Protein AF-A0A2M7AJY1-F1 (afdb_monomer)

Secondary structure (DSSP, 8-state):
-HHHHHHHHHHHHHHTTS--HHHHHHTTSHHHHHHHHHTHHHHHHHHTGGGHHHHHHHHHHHHHHHHHHHHHHHHH-SS--HHHHHHHHHHHHHHHHHHHHHHHTT----PPP----TT---HHHHHHHHHHHHH-HHHHHHHHHHHIIIIIHHHHHHHHHHHH-TTGGGG--

Radius of gyration: 18.96 Å; Cα contacts (8 Å, |Δi|>4): 128; chains: 1; bounding box: 56×27×56 Å

Foldseek 3Di:
DQLLLQLLLLVLCLVWVVCDPVLVVQLLDLVSLLVSLVSSLVSSCVLCVVCCVVCNVVSVVLSVVLSVLSVVCSVPDPDDAPVNVVVSVVSSSVSSVVSSVVRVVPDDDDQDDDDDDDDDPDPVVVVSVVSNLSSDPVNSVVSSVVSCVPTVVVVNVVNCCVVPPVPVVVVVD

Mean predicted aligned error: 6.79 Å

Sequence (173 aa):
MFFLYRLILAHLLTDFPFQTSYIFKLRKNWWGNLIHASIFIPTGAILVLPFLGKAWLCVVFIGITHFIIDQWKVIKTKDGNIWLFLVDQIIHFSFIIIVATFLETEIVMVVPTLSLPPFAFSLSYLKGLIVYAYFQDKFILYLIGYLVSTFTGAVLIYEIERVFFPKIRKETV

Solvent-accessible surface area (backbone atoms only — not comparable to full-atom values): 9886 Å² total; per-residue (Å²): 109,68,65,42,55,32,48,52,43,19,49,51,43,31,72,43,78,64,41,36,78,65,51,59,62,40,40,78,41,73,67,30,32,48,55,53,30,54,49,27,36,63,44,24,44,62,60,40,49,98,43,31,94,80,40,46,66,56,39,49,51,50,26,52,51,49,32,51,54,53,51,50,46,63,76,73,50,93,70,92,47,65,66,60,53,51,53,52,53,50,52,55,50,50,55,49,49,56,56,28,61,69,54,57,80,76,65,87,83,86,77,82,81,85,86,76,76,96,77,65,94,42,76,68,47,54,50,51,52,52,53,48,48,71,73,33,62,68,54,53,52,50,52,44,52,49,49,43,59,63,49,53,40,50,54,51,51,54,43,48,42,58,74,78,43,60,72,68,58,71,80,76,112

pLDDT: mean 86.09, std 12.2, range [47.22, 97.88]

Structure (mmCIF, N/CA/C/O backbone):
data_AF-A0A2M7AJY1-F1
#
_entry.id   AF-A0A2M7AJY1-F1
#
loop_
_atom_site.group_PDB
_atom_site.id
_atom_site.type_symbol
_atom_site.label_atom_id
_atom_site.label_alt_id
_atom_site.label_comp_id
_atom_site.label_asym_id
_atom_site.label_entity_id
_atom_site.label_seq_id
_atom_site.pdbx_PDB_ins_code
_atom_site.Cartn_x
_atom_site.Cartn_y
_atom_site.Cartn_z
_atom_site.occupancy
_atom_site.B_iso_or_equiv
_atom_site.auth_seq_id
_atom_site.auth_comp_id
_atom_site.auth_asym_id
_atom_site.auth_atom_id
_atom_site.pdbx_PDB_model_num
ATOM 1 N N . MET A 1 1 ? 4.934 -11.995 -10.620 1.00 78.00 1 MET A N 1
ATOM 2 C CA . MET A 1 1 ? 4.646 -11.450 -9.282 1.00 78.00 1 MET A CA 1
ATOM 3 C C . MET A 1 1 ? 5.068 -9.995 -9.113 1.00 78.00 1 MET A C 1
ATOM 5 O O . MET A 1 1 ? 4.768 -9.422 -8.066 1.00 78.00 1 MET A O 1
ATOM 9 N N . PHE A 1 2 ? 5.722 -9.363 -10.109 1.00 86.62 2 PHE A N 1
ATOM 10 C CA . PHE A 1 2 ? 6.122 -7.963 -9.984 1.00 86.62 2 PHE A CA 1
ATOM 11 C C . PHE A 1 2 ? 4.927 -7.092 -9.611 1.00 86.62 2 PHE A C 1
ATOM 13 O O . PHE A 1 2 ? 4.959 -6.386 -8.609 1.00 86.62 2 PHE A O 1
ATOM 20 N N . PHE A 1 3 ? 3.858 -7.199 -10.394 1.00 89.75 3 PHE A N 1
ATOM 21 C CA . PHE A 1 3 ? 2.698 -6.336 -10.289 1.00 89.75 3 PHE A CA 1
ATOM 22 C C . PHE A 1 3 ? 1.942 -6.560 -8.976 1.00 89.75 3 PHE A C 1
ATOM 24 O O . PHE A 1 3 ? 1.654 -5.597 -8.264 1.00 89.75 3 PHE A O 1
ATOM 31 N N . LEU A 1 4 ? 1.736 -7.826 -8.595 1.00 93.50 4 LEU A N 1
ATOM 32 C CA . LEU A 1 4 ? 1.079 -8.197 -7.341 1.00 93.50 4 LEU A CA 1
ATOM 33 C C . LEU A 1 4 ? 1.752 -7.559 -6.118 1.00 93.50 4 LEU A C 1
ATOM 35 O O . LEU A 1 4 ? 1.092 -6.895 -5.319 1.00 93.50 4 LEU A O 1
ATOM 39 N N . TYR A 1 5 ? 3.071 -7.718 -5.978 1.00 95.00 5 TYR A N 1
ATOM 40 C CA . TYR A 1 5 ? 3.779 -7.226 -4.794 1.00 95.00 5 TYR A CA 1
ATOM 41 C C . TYR A 1 5 ? 3.758 -5.700 -4.693 1.00 95.00 5 TYR A C 1
ATOM 43 O O . TYR A 1 5 ? 3.652 -5.161 -3.595 1.00 95.00 5 TYR A O 1
ATOM 51 N N . ARG A 1 6 ? 3.811 -4.980 -5.819 1.00 95.44 6 ARG A N 1
ATOM 52 C CA . ARG A 1 6 ? 3.760 -3.511 -5.796 1.00 95.44 6 ARG A CA 1
ATOM 53 C C . ARG A 1 6 ? 2.376 -2.980 -5.458 1.00 95.44 6 ARG A C 1
ATOM 55 O O . ARG A 1 6 ? 2.291 -1.995 -4.733 1.00 95.44 6 ARG A O 1
ATOM 62 N N . LEU A 1 7 ? 1.310 -3.637 -5.908 1.00 95.94 7 LEU A N 1
ATOM 63 C CA . LEU A 1 7 ? -0.051 -3.265 -5.518 1.00 95.94 7 LEU A CA 1
ATOM 64 C C . LEU A 1 7 ? -0.334 -3.571 -4.041 1.00 95.94 7 LEU A C 1
ATOM 66 O O . LEU A 1 7 ? -0.932 -2.744 -3.358 1.00 95.94 7 LEU A O 1
ATOM 70 N N . ILE A 1 8 ? 0.162 -4.702 -3.524 1.00 97.31 8 ILE A N 1
ATOM 71 C CA . ILE A 1 8 ? 0.127 -5.007 -2.083 1.00 97.31 8 ILE A CA 1
ATOM 72 C C . ILE A 1 8 ? 0.880 -3.933 -1.294 1.00 97.31 8 ILE A C 1
ATOM 74 O O . ILE A 1 8 ? 0.361 -3.412 -0.310 1.00 97.31 8 ILE A O 1
ATOM 78 N N . LEU A 1 9 ? 2.087 -3.564 -1.734 1.00 97.62 9 LEU A N 1
ATOM 79 C CA . LEU A 1 9 ? 2.859 -2.506 -1.087 1.00 97.62 9 LEU A CA 1
ATOM 80 C C . LEU A 1 9 ? 2.124 -1.156 -1.141 1.00 97.62 9 LEU A C 1
ATOM 82 O O . LEU A 1 9 ? 2.098 -0.453 -0.135 1.00 97.62 9 LEU A O 1
ATOM 86 N N . ALA A 1 10 ? 1.497 -0.805 -2.269 1.00 97.75 10 ALA A N 1
ATOM 87 C CA . ALA A 1 10 ? 0.720 0.428 -2.409 1.00 97.75 10 ALA A CA 1
ATOM 88 C C . ALA A 1 10 ? -0.451 0.493 -1.419 1.00 97.75 10 ALA A C 1
ATOM 90 O O . ALA A 1 10 ? -0.672 1.531 -0.792 1.00 97.75 10 ALA A O 1
ATOM 91 N N . HIS A 1 11 ? -1.161 -0.625 -1.249 1.00 97.50 11 HIS A N 1
ATOM 92 C CA . HIS A 1 11 ? -2.237 -0.770 -0.268 1.00 97.50 11 HIS A CA 1
ATOM 93 C C . HIS A 1 11 ? -1.721 -0.566 1.156 1.00 97.50 11 HIS A C 1
ATOM 95 O O . HIS A 1 11 ? -2.211 0.302 1.873 1.00 97.50 11 HIS A O 1
ATOM 101 N N . LEU A 1 12 ? -0.661 -1.288 1.535 1.00 96.88 12 LEU A N 1
ATOM 102 C CA . LEU A 1 12 ? -0.077 -1.181 2.873 1.00 96.88 12 LEU A CA 1
ATOM 103 C C . LEU A 1 12 ? 0.431 0.232 3.177 1.00 96.88 12 LEU A C 1
ATOM 105 O O . LEU A 1 12 ? 0.203 0.740 4.270 1.00 96.88 12 LEU A O 1
ATOM 109 N N . LEU A 1 13 ? 1.104 0.880 2.224 1.00 97.38 13 LEU A N 1
ATOM 110 C CA . LEU A 1 13 ? 1.556 2.263 2.381 1.00 97.38 13 LEU A CA 1
ATOM 111 C C . LEU A 1 13 ? 0.379 3.216 2.617 1.00 97.38 13 LEU A C 1
ATOM 113 O O . LEU A 1 13 ? 0.470 4.081 3.487 1.00 97.38 13 LEU A O 1
ATOM 117 N N . THR A 1 14 ? -0.715 3.029 1.875 1.00 96.25 14 THR A N 1
ATOM 118 C CA . THR A 1 14 ? -1.924 3.854 1.972 1.00 96.25 14 THR A CA 1
ATOM 119 C C . THR A 1 14 ? -2.603 3.692 3.331 1.00 96.25 14 THR A C 1
ATOM 121 O O . THR A 1 14 ? -2.803 4.683 4.029 1.00 96.25 14 THR A O 1
ATOM 124 N N . ASP A 1 15 ? -2.885 2.456 3.748 1.00 93.62 15 ASP A N 1
ATOM 125 C CA . ASP A 1 15 ? -3.648 2.158 4.968 1.00 93.62 15 ASP A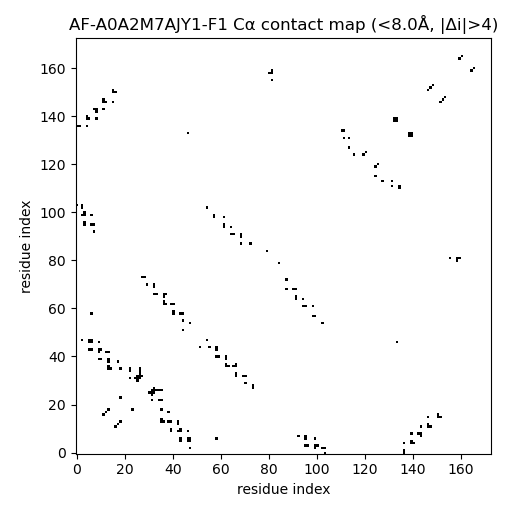 CA 1
ATOM 126 C C . ASP A 1 15 ? -2.878 2.392 6.272 1.00 93.62 15 ASP A C 1
ATOM 128 O O . ASP A 1 15 ? -3.496 2.617 7.318 1.00 93.62 15 ASP A O 1
ATOM 132 N N . PHE A 1 16 ? -1.543 2.344 6.229 1.00 93.06 16 PHE A N 1
ATOM 133 C CA . PHE A 1 16 ? -0.707 2.382 7.427 1.00 93.06 16 PHE A CA 1
ATOM 134 C C . PHE A 1 16 ? 0.198 3.632 7.484 1.00 93.06 16 PHE A C 1
ATOM 136 O O . PHE A 1 16 ? -0.223 4.599 8.122 1.00 93.06 16 PHE A O 1
ATOM 143 N N . PRO A 1 17 ? 1.394 3.702 6.851 1.00 94.06 17 PRO A N 1
ATOM 144 C CA . PRO A 1 17 ? 2.245 4.896 6.896 1.00 94.06 17 PRO A CA 1
ATOM 145 C C . PRO A 1 17 ? 1.562 6.206 6.506 1.00 94.06 17 PRO A C 1
ATOM 147 O O . PRO A 1 17 ? 1.776 7.226 7.160 1.00 94.06 17 PRO A O 1
ATOM 150 N N . PHE A 1 18 ? 0.766 6.202 5.435 1.00 95.38 18 PHE A N 1
ATOM 151 C CA . PHE A 1 18 ? 0.140 7.421 4.925 1.00 95.38 18 PHE A CA 1
ATOM 152 C C . PHE A 1 18 ? -1.162 7.764 5.644 1.00 95.38 18 PHE A C 1
ATOM 154 O O . PHE A 1 18 ? -1.589 8.919 5.615 1.00 95.38 18 PHE A O 1
ATOM 161 N N . GLN A 1 19 ? -1.733 6.825 6.395 1.00 91.38 19 GLN A N 1
ATOM 162 C CA . GLN A 1 19 ? -2.874 7.076 7.260 1.00 91.38 19 GLN A CA 1
ATOM 163 C C . GLN A 1 19 ? -2.447 7.723 8.586 1.00 91.38 19 GLN A C 1
ATOM 165 O O . GLN A 1 19 ? -2.546 7.149 9.671 1.00 91.38 19 GLN A O 1
ATOM 170 N N . THR A 1 20 ? -1.988 8.968 8.505 1.00 92.19 20 THR A N 1
ATOM 171 C CA . THR A 1 20 ? -1.629 9.761 9.688 1.00 92.19 20 THR A CA 1
ATOM 172 C C . THR A 1 20 ? -2.820 9.948 10.637 1.00 92.19 20 THR A C 1
ATOM 174 O O . THR A 1 20 ? -3.984 9.871 10.234 1.00 92.19 20 THR A O 1
ATOM 177 N N . SER A 1 21 ? -2.558 10.303 11.900 1.00 89.12 21 SER A N 1
ATOM 178 C CA . SER A 1 21 ? -3.604 10.589 12.899 1.00 89.12 21 SER A CA 1
ATOM 179 C C . SER A 1 21 ? -4.622 11.642 12.443 1.00 89.12 21 SER A C 1
ATOM 181 O O . SER A 1 21 ? -5.766 11.636 12.899 1.00 89.12 21 SER A O 1
ATOM 183 N N . TYR A 1 22 ? -4.219 12.557 11.557 1.00 90.44 22 TYR A N 1
ATOM 184 C CA . TYR A 1 22 ? -5.111 13.544 10.955 1.00 90.44 22 TYR A CA 1
ATOM 185 C C . TYR A 1 22 ? -6.054 12.899 9.930 1.00 90.44 22 TYR A C 1
ATOM 187 O O . TYR A 1 22 ? -7.273 13.021 10.060 1.00 90.44 22 TYR A O 1
ATOM 195 N N . ILE A 1 23 ? -5.509 12.139 8.976 1.00 89.75 23 ILE A N 1
ATOM 196 C CA . ILE A 1 23 ? -6.290 11.426 7.952 1.00 89.75 23 ILE A CA 1
ATOM 197 C C . ILE A 1 23 ? -7.237 10.413 8.606 1.00 89.75 23 ILE A C 1
ATOM 199 O O . ILE A 1 23 ? -8.414 10.349 8.253 1.00 89.75 23 ILE A O 1
ATOM 203 N N . PHE A 1 24 ? -6.781 9.711 9.647 1.00 88.06 24 PHE A N 1
ATOM 204 C CA . PHE A 1 24 ? -7.613 8.790 10.422 1.00 88.06 24 PHE A CA 1
ATOM 205 C C . PHE A 1 24 ? -8.841 9.470 11.058 1.00 88.06 24 PHE A C 1
ATOM 207 O O . PHE A 1 24 ? -9.925 8.889 11.128 1.00 88.06 24 PHE A O 1
ATOM 214 N N . LYS A 1 25 ? -8.709 10.719 11.517 1.00 89.00 25 LYS A N 1
ATOM 215 C CA . LYS A 1 25 ? -9.848 11.483 12.051 1.00 89.00 25 LYS A CA 1
ATOM 216 C C . LYS A 1 25 ? -10.791 11.940 10.940 1.00 89.00 25 LYS A C 1
ATOM 218 O O . LYS A 1 25 ? -12.004 11.916 11.142 1.00 89.00 25 LYS A O 1
ATOM 223 N N . LEU A 1 26 ? -10.245 12.328 9.787 1.00 89.25 26 LEU A N 1
ATOM 224 C CA . LEU A 1 26 ? -11.025 12.772 8.632 1.00 89.25 26 LEU A CA 1
ATOM 225 C C . LEU A 1 26 ? -11.857 11.642 8.016 1.00 89.25 26 LEU A C 1
ATOM 227 O O . LEU A 1 26 ? -13.019 11.872 7.684 1.00 89.25 26 LEU A O 1
ATOM 231 N N . ARG A 1 27 ? -11.321 10.417 7.917 1.00 87.06 27 ARG A N 1
ATOM 232 C CA . ARG A 1 27 ? -11.999 9.266 7.279 1.00 87.06 27 ARG A CA 1
ATOM 233 C C . ARG A 1 27 ? -13.293 8.795 7.949 1.00 87.06 27 ARG A C 1
ATOM 235 O O . ARG A 1 27 ? -13.900 7.832 7.503 1.00 87.06 27 ARG A O 1
ATOM 242 N N . LYS A 1 28 ? -13.740 9.461 9.017 1.00 85.62 28 LYS A N 1
ATOM 243 C CA . LYS A 1 28 ? -15.046 9.214 9.647 1.00 85.62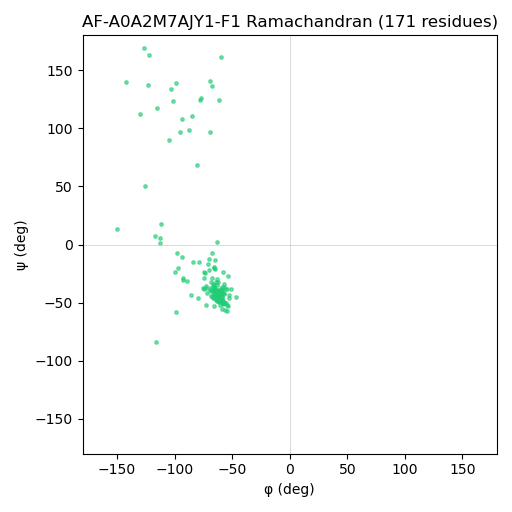 28 LYS A CA 1
ATOM 244 C C . LYS A 1 28 ? -16.230 9.677 8.794 1.00 85.62 28 LYS A C 1
ATOM 246 O O . LYS A 1 28 ? -17.366 9.354 9.123 1.00 85.62 28 LYS A O 1
ATOM 251 N N . ASN A 1 29 ? -15.987 10.450 7.738 1.00 87.56 29 ASN A N 1
ATOM 252 C CA . ASN A 1 29 ? -17.003 10.857 6.777 1.00 87.56 29 ASN A CA 1
ATOM 253 C C . ASN A 1 29 ? -16.579 10.513 5.343 1.00 87.56 29 ASN A C 1
ATOM 255 O O . ASN A 1 29 ? -15.421 10.185 5.072 1.00 87.56 29 ASN A O 1
ATOM 259 N N . TRP A 1 30 ? -17.536 10.632 4.422 1.00 92.00 30 TRP A N 1
ATOM 260 C CA . TRP A 1 30 ? -17.348 10.288 3.016 1.00 92.00 30 TRP A CA 1
ATOM 261 C C . TRP A 1 30 ? -16.126 10.975 2.385 1.00 92.00 30 TRP A C 1
ATOM 263 O O . TRP A 1 30 ? -15.314 10.315 1.740 1.00 92.00 30 TRP A O 1
ATOM 273 N N . TRP A 1 31 ? -15.965 12.282 2.618 1.00 92.56 31 TRP A N 1
ATOM 274 C CA . TRP A 1 31 ? -14.898 13.100 2.034 1.00 92.56 31 TRP A CA 1
ATOM 275 C C . TRP A 1 31 ? -13.512 12.747 2.557 1.00 92.56 31 TRP A C 1
ATOM 277 O O . TRP A 1 31 ? -12.572 12.629 1.778 1.00 92.56 31 TRP A O 1
ATOM 287 N N . GLY A 1 32 ? -13.372 12.550 3.865 1.00 92.81 32 GLY A N 1
ATOM 288 C CA . GLY A 1 32 ? -12.090 12.166 4.437 1.00 92.81 32 GLY A CA 1
ATOM 289 C C . GLY A 1 32 ? -11.658 10.776 3.990 1.00 92.81 32 GLY A C 1
ATOM 290 O O . GLY A 1 32 ? -10.474 10.555 3.755 1.00 92.81 32 GLY A O 1
ATOM 291 N N . ASN A 1 33 ? -12.609 9.860 3.803 1.00 92.94 33 ASN A N 1
ATOM 292 C CA . ASN A 1 33 ? -12.290 8.544 3.271 1.00 92.94 33 ASN A CA 1
ATOM 293 C C . ASN A 1 33 ? -11.986 8.582 1.762 1.00 92.94 33 ASN A C 1
ATOM 295 O O . ASN A 1 33 ? -11.153 7.818 1.290 1.00 92.94 33 ASN A O 1
ATOM 299 N N . LEU A 1 34 ? -12.568 9.526 1.010 1.00 95.62 34 LEU A N 1
ATOM 300 C CA . LEU A 1 34 ? -12.170 9.772 -0.382 1.00 95.62 34 LEU A CA 1
ATOM 301 C C . LEU A 1 34 ? -10.723 10.256 -0.466 1.00 95.62 34 LEU A C 1
ATOM 303 O O . LEU A 1 34 ? -9.969 9.770 -1.301 1.00 95.62 34 LEU A O 1
ATOM 307 N N . ILE A 1 35 ? -10.323 11.174 0.419 1.00 95.12 35 ILE A N 1
ATOM 308 C CA . ILE A 1 35 ? -8.935 11.643 0.504 1.00 95.12 35 ILE A CA 1
ATOM 309 C C . ILE A 1 35 ? -8.002 10.474 0.830 1.00 95.12 35 ILE A C 1
ATOM 311 O O . ILE A 1 35 ? -7.011 10.294 0.130 1.00 95.12 35 ILE A O 1
ATOM 315 N N . HIS A 1 36 ? -8.339 9.658 1.834 1.00 95.00 36 HIS A N 1
ATOM 316 C CA . HIS A 1 36 ? -7.569 8.462 2.198 1.00 95.00 36 HIS A CA 1
ATOM 317 C C . HIS A 1 36 ? -7.377 7.521 1.003 1.00 95.00 36 HIS A C 1
ATOM 319 O O . HIS A 1 36 ? -6.250 7.284 0.577 1.00 95.00 36 HIS A O 1
ATOM 325 N N . ALA A 1 37 ? -8.472 7.074 0.389 1.00 95.06 37 ALA A N 1
ATOM 326 C CA . ALA A 1 37 ? -8.415 6.165 -0.750 1.00 95.06 37 ALA A CA 1
ATOM 327 C C . ALA A 1 37 ? -7.715 6.785 -1.973 1.00 95.06 37 ALA A C 1
ATOM 329 O O . ALA A 1 37 ? -7.055 6.086 -2.741 1.00 95.06 37 ALA A O 1
ATOM 330 N N . SER A 1 38 ? -7.788 8.111 -2.148 1.00 96.06 38 SER A N 1
ATOM 331 C CA . SER A 1 38 ? -7.108 8.795 -3.254 1.00 96.06 38 SER A CA 1
ATOM 332 C C . SER A 1 38 ? -5.585 8.701 -3.180 1.00 96.06 38 SER A C 1
ATOM 334 O O . SER A 1 38 ? -4.943 8.829 -4.217 1.00 96.06 38 SER A O 1
ATOM 336 N N . ILE A 1 39 ? -5.004 8.426 -2.004 1.00 97.50 39 ILE A N 1
ATOM 337 C CA . ILE A 1 39 ? -3.559 8.214 -1.827 1.00 97.50 39 ILE A CA 1
ATOM 338 C C . ILE A 1 39 ? -3.103 6.920 -2.517 1.00 97.50 39 ILE A C 1
ATOM 340 O O . ILE A 1 39 ? -1.968 6.848 -3.002 1.00 97.50 39 ILE A O 1
ATOM 344 N N . PHE A 1 40 ? -3.987 5.924 -2.638 1.00 97.88 40 PHE A N 1
ATOM 345 C CA . PHE A 1 40 ? -3.668 4.660 -3.294 1.00 97.88 40 PHE A CA 1
ATOM 346 C C . PHE A 1 40 ? -3.278 4.860 -4.760 1.00 97.88 40 PHE A C 1
ATOM 348 O O . PHE A 1 40 ? -2.277 4.308 -5.207 1.00 97.88 40 PHE A O 1
ATOM 355 N N . ILE A 1 41 ? -4.029 5.668 -5.513 1.00 97.38 41 ILE A N 1
ATOM 356 C CA . ILE A 1 41 ? -3.837 5.839 -6.962 1.00 97.38 41 ILE A CA 1
ATOM 357 C C . ILE A 1 41 ? -2.424 6.342 -7.324 1.00 97.38 41 ILE A C 1
ATOM 359 O O . ILE A 1 41 ? -1.752 5.661 -8.101 1.00 97.38 41 ILE A O 1
ATOM 363 N N . PRO A 1 42 ? -1.918 7.474 -6.790 1.00 97.69 42 PRO A N 1
ATOM 364 C CA . PRO A 1 42 ? -0.564 7.929 -7.088 1.00 97.69 42 PRO A CA 1
ATOM 365 C C . PRO A 1 42 ? 0.496 6.963 -6.546 1.00 97.69 42 PRO A C 1
ATOM 367 O O . PRO A 1 42 ? 1.487 6.712 -7.229 1.00 97.69 42 PRO A O 1
ATOM 370 N N . THR A 1 43 ? 0.278 6.362 -5.371 1.00 97.62 43 THR A N 1
ATOM 371 C CA . THR A 1 43 ? 1.212 5.382 -4.789 1.00 97.62 43 THR A CA 1
ATOM 372 C C . THR A 1 43 ? 1.344 4.143 -5.678 1.00 97.62 43 THR A C 1
ATOM 374 O O . THR A 1 43 ? 2.452 3.735 -6.028 1.00 97.62 43 THR A O 1
ATOM 377 N N . GLY A 1 44 ? 0.217 3.577 -6.109 1.00 96.75 44 GLY A N 1
ATOM 378 C CA . GLY A 1 44 ? 0.154 2.450 -7.031 1.00 96.75 44 GLY A CA 1
ATOM 379 C C . GLY A 1 44 ? 0.759 2.797 -8.387 1.00 96.75 44 GLY A C 1
ATOM 380 O O . GLY A 1 44 ? 1.593 2.046 -8.883 1.00 96.75 44 GLY A O 1
ATOM 381 N N . ALA A 1 45 ? 0.421 3.961 -8.950 1.00 96.44 45 ALA A N 1
ATOM 382 C CA . ALA A 1 45 ? 0.951 4.411 -10.234 1.00 96.44 45 ALA A CA 1
ATOM 383 C C . ALA A 1 45 ? 2.484 4.535 -10.233 1.00 96.44 45 ALA A C 1
ATOM 385 O O . ALA A 1 45 ? 3.129 4.109 -11.189 1.00 96.44 45 ALA A O 1
ATOM 386 N N . ILE A 1 46 ? 3.074 5.057 -9.151 1.00 95.81 46 ILE A N 1
ATOM 387 C CA . ILE A 1 46 ? 4.533 5.127 -8.983 1.00 95.81 46 ILE A CA 1
ATOM 388 C C . ILE A 1 46 ? 5.132 3.722 -8.870 1.00 95.81 46 ILE A C 1
ATOM 390 O O . 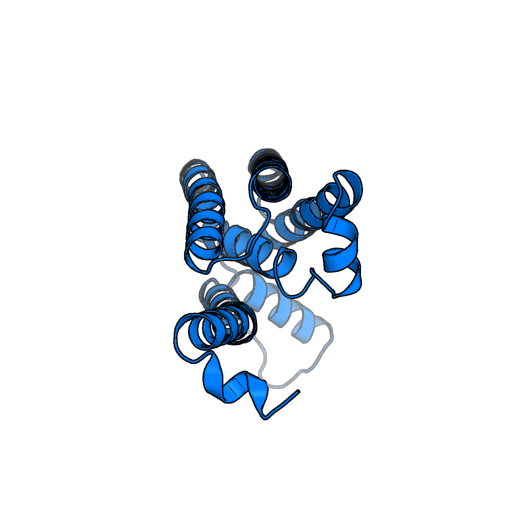ILE A 1 46 ? 6.134 3.413 -9.519 1.00 95.81 46 ILE A O 1
ATOM 394 N N . LEU A 1 47 ? 4.531 2.844 -8.067 1.00 95.25 47 LEU A N 1
ATOM 395 C CA . LEU A 1 47 ? 5.066 1.501 -7.844 1.00 95.25 47 LEU A CA 1
ATOM 396 C C . LEU A 1 47 ? 4.933 0.588 -9.071 1.00 95.25 47 LEU A C 1
ATOM 398 O O . LEU A 1 47 ? 5.715 -0.344 -9.217 1.00 95.25 47 LEU A O 1
ATOM 402 N N . VAL A 1 48 ? 4.018 0.875 -9.996 1.00 93.12 48 VAL A N 1
ATOM 403 C CA . VAL A 1 48 ? 3.849 0.103 -11.241 1.00 93.12 48 VAL A CA 1
ATOM 404 C C . VAL A 1 48 ? 4.250 0.883 -12.495 1.00 93.12 48 VAL A C 1
ATOM 406 O O . VAL A 1 48 ? 3.880 0.498 -13.601 1.00 93.12 48 VAL A O 1
ATOM 409 N N . LEU A 1 49 ? 5.021 1.963 -12.337 1.00 92.06 49 LEU A N 1
ATOM 410 C CA . LEU A 1 49 ? 5.352 2.936 -13.380 1.00 92.06 49 LEU A CA 1
ATOM 411 C C . LEU A 1 49 ? 5.804 2.324 -14.726 1.00 92.06 49 LEU A C 1
ATOM 413 O O . LEU A 1 49 ? 5.263 2.750 -15.747 1.00 92.06 49 LEU A O 1
ATOM 417 N N . PRO A 1 50 ? 6.693 1.304 -14.788 1.00 87.56 50 PRO A N 1
ATOM 418 C CA . PRO A 1 50 ? 7.079 0.668 -16.053 1.00 87.56 50 PRO A CA 1
ATOM 419 C C . PRO A 1 50 ? 5.910 0.064 -16.840 1.00 87.56 50 PRO A C 1
ATOM 421 O O . PRO A 1 50 ? 6.005 -0.101 -18.053 1.00 87.56 50 PRO A O 1
ATOM 424 N N . PHE A 1 51 ? 4.812 -0.263 -16.159 1.00 85.44 51 PHE A N 1
ATOM 425 C CA . PHE A 1 51 ? 3.621 -0.886 -16.731 1.00 85.44 51 PHE A CA 1
ATOM 426 C C . PHE A 1 51 ? 2.409 0.031 -16.708 1.00 85.44 51 PHE A C 1
ATOM 428 O O . PHE A 1 51 ? 1.328 -0.413 -17.087 1.00 85.44 51 PHE A O 1
ATOM 435 N N . LEU A 1 52 ? 2.560 1.298 -16.307 1.00 88.44 52 LEU A N 1
ATOM 436 C CA . LEU A 1 52 ? 1.429 2.189 -16.062 1.00 88.44 52 LEU A CA 1
ATOM 437 C C . LEU A 1 52 ? 0.495 2.289 -17.274 1.00 88.44 52 LEU A C 1
ATOM 439 O O . LEU A 1 52 ? -0.715 2.248 -17.101 1.00 88.44 52 LEU A O 1
ATOM 443 N N . GLY A 1 53 ? 1.027 2.302 -18.500 1.00 87.81 53 GLY A N 1
ATOM 444 C CA . GLY A 1 53 ? 0.207 2.331 -19.718 1.00 87.81 53 GLY A CA 1
ATOM 445 C C . GLY A 1 53 ? -0.796 1.172 -19.836 1.00 87.81 53 GLY A C 1
ATOM 446 O O . GLY A 1 53 ? -1.917 1.389 -20.282 1.00 87.81 53 GLY A O 1
ATOM 447 N N . LYS A 1 54 ? -0.430 -0.037 -19.389 1.00 86.50 54 LYS A N 1
ATOM 448 C CA . LYS A 1 54 ? -1.330 -1.207 -19.352 1.00 86.50 54 LYS A CA 1
ATOM 449 C C . LYS A 1 54 ? -2.058 -1.352 -18.013 1.00 86.50 54 LYS A C 1
ATOM 451 O O . LYS A 1 54 ? -3.162 -1.875 -17.956 1.00 86.50 54 LYS A O 1
ATOM 456 N N . ALA A 1 55 ? -1.435 -0.889 -16.935 1.00 89.94 55 ALA A N 1
ATOM 457 C CA . ALA A 1 55 ? -1.881 -1.098 -15.566 1.00 89.94 55 ALA A CA 1
ATOM 458 C C . ALA A 1 55 ? -2.766 0.024 -15.007 1.00 89.94 55 ALA A C 1
ATOM 460 O O . ALA A 1 55 ? -3.315 -0.140 -13.920 1.00 89.94 55 ALA A O 1
ATOM 461 N N . TRP A 1 56 ? -2.895 1.175 -15.676 1.00 92.81 56 TRP A N 1
ATOM 462 C CA . TRP A 1 56 ? -3.567 2.337 -15.082 1.00 92.81 56 TRP A CA 1
ATOM 463 C C . TRP A 1 56 ? -5.027 2.042 -14.721 1.00 92.81 56 TRP A C 1
ATOM 465 O O . TRP A 1 56 ? -5.467 2.418 -13.637 1.00 92.81 56 TRP A O 1
ATOM 475 N N . LEU A 1 57 ? -5.750 1.307 -15.577 1.00 93.88 57 LEU A N 1
ATOM 476 C CA . LEU A 1 57 ? -7.124 0.879 -15.301 1.00 93.88 57 LEU A CA 1
ATOM 477 C C . LEU A 1 57 ? -7.186 -0.013 -14.062 1.00 93.88 57 LEU A C 1
ATOM 479 O O . LEU A 1 57 ? -8.069 0.167 -13.233 1.00 93.88 57 LEU A O 1
ATOM 483 N N . CYS A 1 58 ? -6.224 -0.923 -13.902 1.00 93.19 58 CYS A N 1
ATOM 484 C CA . CYS A 1 58 ? -6.107 -1.772 -12.720 1.00 93.19 58 CYS A CA 1
ATOM 485 C C . CYS A 1 58 ? -5.867 -0.942 -11.451 1.00 93.19 58 CYS A C 1
ATOM 487 O O . CYS A 1 58 ? -6.529 -1.168 -10.444 1.00 93.19 58 CYS A O 1
ATOM 489 N N . VAL A 1 59 ? -4.958 0.039 -11.498 1.00 96.00 59 VAL A N 1
ATOM 490 C CA . VAL A 1 59 ? -4.659 0.924 -10.357 1.00 96.00 59 VAL A CA 1
ATOM 491 C C . VAL A 1 59 ? -5.887 1.745 -9.964 1.00 96.00 59 VAL A C 1
ATOM 493 O O . VAL A 1 59 ? -6.233 1.806 -8.786 1.00 96.00 59 VAL A O 1
ATOM 496 N N . VAL A 1 60 ? -6.572 2.347 -10.940 1.00 96.81 60 VAL A N 1
ATOM 497 C CA . VAL A 1 60 ? -7.792 3.129 -10.696 1.00 96.81 60 VAL A CA 1
ATOM 498 C C . VAL A 1 60 ? -8.906 2.238 -10.156 1.00 96.81 60 VAL A C 1
ATOM 500 O O . VAL A 1 60 ? -9.548 2.600 -9.175 1.00 96.81 60 VAL A O 1
ATOM 503 N N . PHE A 1 61 ? -9.108 1.060 -10.747 1.00 96.56 61 PHE A N 1
ATOM 504 C CA . PHE A 1 61 ? -10.106 0.102 -10.289 1.00 96.56 61 PHE A CA 1
ATOM 505 C C . PHE A 1 61 ? -9.855 -0.322 -8.840 1.00 96.56 61 PHE A C 1
ATOM 507 O O . PHE A 1 61 ? -10.775 -0.247 -8.028 1.00 96.56 61 PHE A O 1
ATOM 514 N N . ILE A 1 62 ? -8.615 -0.682 -8.487 1.00 97.19 62 ILE A N 1
ATOM 515 C CA . ILE A 1 62 ? -8.275 -1.046 -7.107 1.00 97.19 62 ILE A CA 1
ATOM 516 C C . ILE A 1 62 ? -8.513 0.140 -6.167 1.00 97.19 62 ILE A C 1
ATOM 518 O O . ILE A 1 62 ? -9.132 -0.047 -5.124 1.00 97.19 62 ILE A O 1
ATOM 522 N N . GLY A 1 63 ? -8.119 1.361 -6.547 1.00 97.56 63 GLY A N 1
ATOM 523 C CA . GLY A 1 63 ? -8.390 2.566 -5.753 1.00 97.56 63 GLY A CA 1
ATOM 524 C C . GLY A 1 63 ? -9.886 2.821 -5.523 1.00 97.56 63 GLY A C 1
ATOM 525 O O . GLY A 1 63 ? -10.295 3.176 -4.419 1.00 97.56 63 GLY A O 1
ATOM 526 N N . ILE A 1 64 ? -10.728 2.576 -6.533 1.00 97.75 64 ILE A N 1
ATOM 527 C CA . ILE A 1 64 ? -12.190 2.661 -6.400 1.00 97.75 64 ILE A CA 1
ATOM 528 C C . ILE A 1 64 ? -12.713 1.569 -5.462 1.00 97.75 64 ILE A C 1
ATOM 530 O O . ILE A 1 64 ? -13.524 1.859 -4.584 1.00 97.75 64 ILE A O 1
ATOM 534 N N . THR A 1 65 ? -12.266 0.320 -5.617 1.00 97.62 65 THR A N 1
ATOM 535 C CA . THR A 1 65 ? -12.700 -0.766 -4.725 1.00 97.62 65 THR A CA 1
ATOM 536 C C . THR A 1 65 ? -12.257 -0.518 -3.289 1.00 97.62 65 THR A C 1
ATOM 538 O O . THR A 1 65 ? -13.061 -0.706 -2.381 1.00 97.62 65 THR A O 1
ATOM 541 N N . HIS A 1 66 ? -11.041 -0.003 -3.092 1.00 96.75 66 HIS A N 1
ATOM 542 C CA . HIS A 1 66 ? -10.493 0.367 -1.791 1.00 96.75 66 HIS A CA 1
ATOM 543 C C . HIS A 1 66 ? -11.393 1.394 -1.097 1.00 96.75 66 HIS A C 1
ATOM 545 O O . HIS A 1 66 ? -11.888 1.156 0.004 1.00 96.75 66 HIS A O 1
ATOM 551 N N . PHE A 1 67 ? -11.744 2.462 -1.815 1.00 96.75 67 PHE A N 1
ATOM 552 C CA . PHE A 1 67 ? -12.703 3.452 -1.346 1.00 96.75 67 PHE A CA 1
ATOM 553 C C . PHE A 1 67 ? -14.053 2.834 -0.954 1.00 96.75 67 PHE A C 1
ATOM 555 O O . PHE A 1 67 ? -14.560 3.109 0.133 1.00 96.75 67 PHE A O 1
ATOM 562 N N . ILE A 1 68 ? -14.649 2.009 -1.821 1.00 96.38 68 ILE A N 1
ATOM 563 C CA . ILE A 1 68 ? -15.973 1.408 -1.586 1.00 96.38 68 ILE A CA 1
ATOM 564 C C . ILE A 1 68 ? -15.964 0.518 -0.338 1.00 96.38 68 ILE A C 1
ATOM 566 O O . ILE A 1 68 ? -16.887 0.609 0.477 1.00 96.38 68 ILE A O 1
ATOM 570 N N . ILE A 1 69 ? -14.938 -0.321 -0.180 1.00 94.94 69 ILE A N 1
ATOM 571 C CA . ILE A 1 69 ? -14.788 -1.230 0.964 1.00 94.94 69 ILE A CA 1
ATOM 572 C C . ILE A 1 69 ? -14.691 -0.419 2.262 1.00 94.94 69 ILE A C 1
ATOM 574 O O . ILE A 1 69 ? -15.456 -0.662 3.202 1.00 94.94 69 ILE A O 1
ATOM 578 N N . ASP A 1 70 ? -13.844 0.612 2.284 1.00 93.00 70 ASP A N 1
ATOM 579 C CA . ASP A 1 70 ? -13.664 1.457 3.464 1.00 93.00 70 ASP A CA 1
ATOM 580 C C . ASP A 1 70 ? -14.938 2.242 3.816 1.00 93.00 70 ASP A C 1
ATOM 582 O O . ASP A 1 70 ? -15.319 2.326 4.988 1.00 93.00 70 ASP A O 1
ATOM 586 N N . GLN A 1 71 ? -15.664 2.766 2.820 1.00 93.44 71 GLN A N 1
ATOM 587 C CA . GLN A 1 71 ? -16.950 3.432 3.067 1.00 93.44 71 GLN A CA 1
ATOM 588 C C . GLN A 1 71 ? -17.986 2.477 3.644 1.00 93.44 71 GLN A C 1
ATOM 590 O O . GLN A 1 71 ? -18.719 2.828 4.572 1.00 93.44 71 GLN A O 1
ATOM 595 N N . TRP A 1 72 ? -18.060 1.262 3.102 1.00 91.12 72 TRP A N 1
ATOM 596 C CA . TRP A 1 72 ? -18.992 0.255 3.584 1.00 91.12 72 TRP A CA 1
ATOM 597 C C . TRP A 1 72 ? -18.740 -0.068 5.059 1.00 91.12 72 TRP A C 1
ATOM 599 O O . TRP A 1 72 ? -19.683 -0.113 5.855 1.00 91.12 72 TRP A O 1
ATOM 609 N N . LYS A 1 73 ? -17.467 -0.178 5.451 1.00 88.38 73 LYS A N 1
ATOM 610 C CA . LYS A 1 73 ? -17.050 -0.354 6.844 1.00 88.38 73 LYS A CA 1
ATOM 611 C C . LYS A 1 73 ? -17.480 0.817 7.727 1.00 88.38 73 LYS A C 1
ATOM 613 O O . LYS A 1 73 ? -18.082 0.578 8.774 1.00 88.38 73 LYS A O 1
ATOM 618 N N . VAL A 1 74 ? -17.243 2.063 7.307 1.00 87.19 74 VAL A N 1
ATOM 619 C CA . VAL A 1 74 ? -17.650 3.267 8.063 1.00 87.19 74 VAL A CA 1
ATOM 620 C C . VAL A 1 74 ? -19.164 3.305 8.303 1.00 87.19 74 VAL A C 1
ATOM 622 O O . VAL A 1 74 ? -19.606 3.667 9.390 1.00 87.19 74 VAL A O 1
ATOM 625 N N . ILE A 1 75 ? -19.968 2.893 7.320 1.00 86.38 75 ILE A N 1
ATOM 626 C CA . ILE A 1 75 ? -21.436 2.901 7.425 1.00 86.38 75 ILE A CA 1
ATOM 627 C C . ILE A 1 75 ? -21.955 1.766 8.322 1.00 86.38 75 ILE A C 1
ATOM 629 O O . ILE A 1 75 ? -22.939 1.945 9.043 1.00 86.38 75 ILE A O 1
ATOM 633 N N . LYS A 1 76 ? -21.347 0.576 8.251 1.00 82.81 76 LYS A N 1
ATOM 634 C CA . LYS A 1 76 ? -21.891 -0.647 8.867 1.00 82.81 76 LYS A CA 1
ATOM 635 C C . LYS A 1 76 ? -21.310 -0.991 10.232 1.00 82.81 76 LYS A C 1
ATOM 637 O O . LYS A 1 76 ? -21.946 -1.744 10.966 1.00 82.81 76 LYS A O 1
ATOM 642 N N . THR A 1 77 ? -20.142 -0.467 10.586 1.00 76.81 77 THR A N 1
ATOM 643 C CA . THR A 1 77 ? -19.441 -0.858 11.815 1.00 76.81 77 THR A CA 1
ATOM 644 C C . THR A 1 77 ? -19.352 0.322 12.780 1.00 76.81 77 THR A C 1
ATOM 646 O O . THR A 1 77 ? -18.783 1.360 12.458 1.00 76.81 77 THR A O 1
ATOM 649 N N . LYS A 1 78 ? -19.966 0.181 13.964 1.00 63.09 78 LYS A N 1
ATOM 650 C CA . LYS A 1 78 ? -19.893 1.184 15.044 1.00 63.09 78 LYS A CA 1
ATOM 651 C C . LYS A 1 78 ? -18.759 0.905 16.031 1.00 63.09 78 LYS A C 1
ATOM 653 O O . LYS A 1 78 ? -18.175 1.855 16.539 1.00 63.09 78 LYS A O 1
ATOM 658 N N . ASP A 1 79 ? -18.412 -0.368 16.222 1.00 63.12 79 ASP A N 1
ATOM 659 C CA . ASP A 1 79 ? -17.395 -0.810 17.174 1.00 63.12 79 ASP A CA 1
ATOM 660 C C . ASP A 1 79 ? -16.302 -1.625 16.475 1.00 63.12 79 ASP A C 1
ATOM 662 O O . ASP A 1 79 ? -16.573 -2.468 15.616 1.00 63.12 79 ASP A O 1
ATOM 666 N N . GLY A 1 80 ? -15.049 -1.356 16.843 1.00 65.94 80 GLY A N 1
ATOM 667 C CA . GLY A 1 80 ? -13.896 -2.098 16.343 1.00 65.94 80 GLY A CA 1
ATOM 668 C C . GLY A 1 80 ? -13.898 -3.536 16.861 1.00 65.94 80 GLY A C 1
ATOM 669 O O . GLY A 1 80 ? -14.143 -3.790 18.040 1.00 65.94 80 GLY A O 1
ATOM 670 N N . ASN A 1 81 ? -13.596 -4.488 15.984 1.00 80.50 81 ASN A N 1
ATOM 671 C CA . ASN A 1 81 ? -13.318 -5.876 16.339 1.00 80.50 81 ASN A CA 1
ATOM 672 C C . ASN A 1 81 ? -12.194 -6.380 15.428 1.00 80.50 81 ASN A C 1
ATOM 674 O O . ASN A 1 81 ? -12.208 -6.099 14.226 1.00 80.50 81 ASN A O 1
ATOM 678 N N . ILE A 1 82 ? -11.261 -7.154 15.983 1.00 83.44 82 ILE A N 1
ATOM 679 C CA . ILE A 1 82 ? -10.179 -7.799 15.239 1.00 83.44 82 ILE A CA 1
ATOM 680 C C . ILE A 1 82 ? -10.693 -8.585 14.029 1.00 83.44 82 ILE A C 1
ATOM 682 O O . ILE A 1 82 ? -10.102 -8.513 12.958 1.00 83.44 82 ILE A O 1
ATOM 686 N N . TRP A 1 83 ? -11.839 -9.259 14.147 1.00 85.62 83 TRP A N 1
ATOM 687 C CA . TRP A 1 83 ? -12.422 -10.012 13.035 1.00 85.62 83 TRP A CA 1
ATOM 688 C C . TRP A 1 83 ? -12.874 -9.110 11.888 1.00 85.62 83 TRP A C 1
ATOM 690 O O . TRP A 1 83 ? -12.649 -9.440 10.728 1.00 85.62 83 TRP A O 1
ATOM 700 N N . LEU A 1 84 ? -13.451 -7.945 12.200 1.00 86.81 84 LEU A N 1
ATOM 701 C CA . LEU A 1 84 ? -13.832 -6.960 11.187 1.00 86.81 84 LEU A CA 1
ATOM 702 C C . LEU A 1 84 ? -12.597 -6.377 10.496 1.00 86.81 84 LEU A C 1
ATOM 704 O O . LEU A 1 84 ? -12.631 -6.149 9.293 1.00 86.81 84 LEU A O 1
ATOM 708 N N . PHE A 1 85 ? -11.503 -6.173 11.235 1.00 86.94 85 PHE A N 1
ATOM 709 C CA . PHE A 1 85 ? -10.223 -5.766 10.657 1.00 86.94 85 PHE A CA 1
ATOM 710 C C . PHE A 1 85 ? -9.641 -6.840 9.725 1.00 86.94 85 PHE A C 1
ATOM 712 O O . PHE A 1 85 ? -9.224 -6.520 8.618 1.00 86.94 85 PHE A O 1
ATOM 719 N N . LEU A 1 86 ? -9.647 -8.112 10.130 1.00 89.94 86 LEU A N 1
ATOM 720 C CA . LEU A 1 86 ? -9.124 -9.201 9.300 1.00 89.94 86 LEU A CA 1
ATOM 721 C C . LEU A 1 86 ? -9.949 -9.401 8.024 1.00 89.94 86 LEU A C 1
ATOM 723 O O . LEU A 1 86 ? -9.374 -9.529 6.947 1.00 89.94 86 LEU A O 1
ATOM 727 N N . VAL A 1 87 ? -11.281 -9.389 8.126 1.00 92.00 87 VAL A N 1
ATOM 728 C CA . VAL A 1 87 ? -12.174 -9.508 6.961 1.00 92.00 87 VAL A CA 1
ATOM 729 C C . VAL A 1 87 ? -11.955 -8.354 5.984 1.00 92.00 87 VAL A C 1
ATOM 731 O O . VAL A 1 87 ? -11.846 -8.585 4.786 1.00 92.00 87 VAL A O 1
ATOM 734 N N . ASP A 1 88 ? -11.832 -7.131 6.491 1.00 91.31 88 ASP A N 1
ATOM 735 C CA . ASP A 1 88 ? -11.535 -5.937 5.697 1.00 91.31 88 ASP A CA 1
ATOM 736 C C . ASP A 1 88 ? -10.231 -6.084 4.894 1.00 91.31 88 ASP A C 1
ATOM 738 O O . ASP A 1 88 ? -10.231 -5.926 3.673 1.00 91.31 88 ASP A O 1
ATOM 742 N N . GLN A 1 89 ? -9.142 -6.510 5.542 1.00 93.94 89 GLN A N 1
ATOM 743 C CA . GLN A 1 89 ? -7.869 -6.749 4.855 1.00 93.94 89 GLN A CA 1
ATOM 744 C C . GLN A 1 89 ? -7.955 -7.903 3.842 1.00 93.94 89 GLN A C 1
ATOM 746 O O . GLN A 1 89 ? -7.397 -7.799 2.751 1.00 93.94 89 GLN A O 1
ATOM 751 N N . ILE A 1 90 ? -8.686 -8.982 4.150 1.00 95.94 90 ILE A N 1
ATOM 752 C CA . ILE A 1 90 ? -8.902 -10.098 3.213 1.00 95.94 90 ILE A CA 1
ATOM 753 C C . ILE A 1 90 ? -9.622 -9.620 1.950 1.00 95.94 90 ILE A C 1
ATOM 755 O O . ILE A 1 90 ? -9.219 -10.000 0.850 1.00 95.94 90 ILE A O 1
ATOM 759 N N . ILE A 1 91 ? -10.663 -8.793 2.079 1.00 96.69 91 ILE A N 1
ATOM 760 C CA . ILE A 1 91 ? -11.413 -8.289 0.922 1.00 96.69 91 ILE A CA 1
ATOM 761 C C . ILE A 1 91 ? -10.499 -7.419 0.049 1.00 96.69 91 ILE A C 1
ATOM 763 O O . ILE A 1 91 ? -10.411 -7.669 -1.154 1.00 96.69 91 ILE A O 1
ATOM 767 N N . HIS A 1 92 ? -9.757 -6.475 0.640 1.00 96.88 92 HIS A N 1
ATOM 768 C CA . HIS A 1 92 ? -8.797 -5.635 -0.092 1.00 96.88 92 HIS A CA 1
ATOM 769 C C . HIS A 1 92 ? -7.747 -6.472 -0.837 1.00 96.88 92 HIS A C 1
ATOM 771 O O . HIS A 1 92 ? -7.567 -6.317 -2.049 1.00 96.88 92 HIS A O 1
ATOM 777 N N . PHE A 1 93 ? -7.104 -7.427 -0.154 1.00 96.75 93 PHE A N 1
ATOM 778 C CA . PHE A 1 93 ? -6.121 -8.307 -0.790 1.00 96.75 93 PHE A CA 1
ATOM 779 C C . PHE A 1 93 ? -6.728 -9.186 -1.881 1.00 96.75 93 PHE A C 1
ATOM 781 O O . PHE A 1 93 ? -6.072 -9.421 -2.893 1.00 96.75 93 PHE A O 1
ATOM 788 N N . SER A 1 94 ? -7.975 -9.634 -1.726 1.00 97.06 94 SER A N 1
ATOM 789 C CA . SER A 1 94 ? -8.655 -10.446 -2.740 1.00 97.06 94 SER A CA 1
ATOM 790 C C . SER A 1 94 ? -8.811 -9.681 -4.054 1.00 97.06 94 SER A C 1
ATOM 792 O O . SER A 1 94 ? -8.458 -10.208 -5.107 1.00 97.06 94 SER A O 1
ATOM 794 N N . PHE A 1 95 ? -9.258 -8.420 -4.009 1.00 96.62 95 PHE A N 1
ATOM 795 C CA . PHE A 1 95 ? -9.352 -7.580 -5.209 1.00 96.62 95 PHE A CA 1
ATOM 796 C C . PHE A 1 95 ? -7.983 -7.339 -5.853 1.00 96.62 95 PHE A C 1
ATOM 798 O O . PHE A 1 95 ? -7.855 -7.461 -7.072 1.00 96.62 95 PHE A O 1
ATOM 805 N N . ILE A 1 96 ? -6.950 -7.067 -5.049 1.00 96.50 96 ILE A N 1
ATOM 806 C CA . ILE A 1 96 ? -5.578 -6.887 -5.545 1.00 96.50 96 ILE A CA 1
ATOM 807 C C . ILE A 1 96 ? -5.072 -8.156 -6.239 1.00 96.50 96 ILE A C 1
ATOM 809 O O . ILE A 1 96 ? -4.545 -8.068 -7.345 1.00 96.50 96 ILE A O 1
ATOM 813 N N . ILE A 1 97 ? -5.245 -9.328 -5.622 1.00 95.12 97 ILE A N 1
ATOM 814 C CA . ILE A 1 97 ? -4.803 -10.614 -6.178 1.00 95.12 97 ILE A CA 1
ATOM 815 C C . ILE A 1 97 ? -5.518 -10.893 -7.498 1.00 95.12 97 ILE A C 1
ATOM 817 O O . ILE A 1 97 ? -4.855 -11.175 -8.494 1.00 95.12 97 ILE A O 1
ATOM 821 N N . ILE A 1 98 ? -6.847 -10.758 -7.530 1.00 93.06 98 ILE A N 1
ATOM 822 C CA . ILE A 1 98 ? -7.647 -10.982 -8.739 1.00 93.06 98 ILE A CA 1
ATOM 823 C C . ILE A 1 98 ? -7.132 -10.086 -9.868 1.00 93.06 98 ILE A C 1
ATOM 825 O O . ILE A 1 98 ? -6.700 -10.585 -10.905 1.00 93.06 98 ILE A O 1
ATOM 829 N N . VAL A 1 99 ? -7.081 -8.772 -9.647 1.00 91.88 99 VAL A N 1
ATOM 830 C CA . VAL A 1 99 ? -6.647 -7.804 -10.665 1.00 91.88 99 VAL A CA 1
ATOM 831 C C . VAL A 1 99 ? -5.202 -8.049 -11.102 1.00 91.88 99 VAL A C 1
ATOM 833 O O . VAL A 1 99 ? -4.895 -7.959 -12.290 1.00 91.88 99 VAL A O 1
ATOM 836 N N . ALA A 1 100 ? -4.311 -8.387 -10.169 1.00 91.31 100 ALA A N 1
ATOM 837 C CA . ALA A 1 100 ? -2.914 -8.611 -10.498 1.00 91.31 100 ALA A CA 1
ATOM 838 C C . ALA A 1 100 ? -2.702 -9.868 -11.348 1.00 91.31 100 ALA A C 1
ATOM 840 O O . ALA A 1 100 ? -1.923 -9.834 -12.301 1.00 91.31 100 ALA A O 1
ATOM 841 N N . THR A 1 101 ? -3.421 -10.954 -11.048 1.00 87.62 101 THR A N 1
ATOM 842 C CA . THR A 1 101 ? -3.335 -12.199 -11.826 1.00 87.62 101 THR A CA 1
ATOM 843 C C . THR A 1 101 ? -3.822 -12.034 -13.266 1.00 87.62 101 THR A C 1
ATOM 845 O O . THR A 1 101 ? -3.246 -12.648 -14.158 1.00 87.62 101 THR A O 1
ATOM 848 N N . PHE A 1 102 ? -4.802 -11.157 -13.516 1.00 84.00 102 PHE A N 1
ATOM 849 C CA . PHE A 1 102 ? -5.264 -10.843 -14.873 1.00 84.00 102 PHE A CA 1
ATOM 850 C C . PHE A 1 102 ? -4.231 -10.083 -15.720 1.00 84.00 102 PHE A C 1
ATOM 852 O O . PHE A 1 102 ? -4.212 -10.256 -16.933 1.00 84.00 102 PHE A O 1
ATO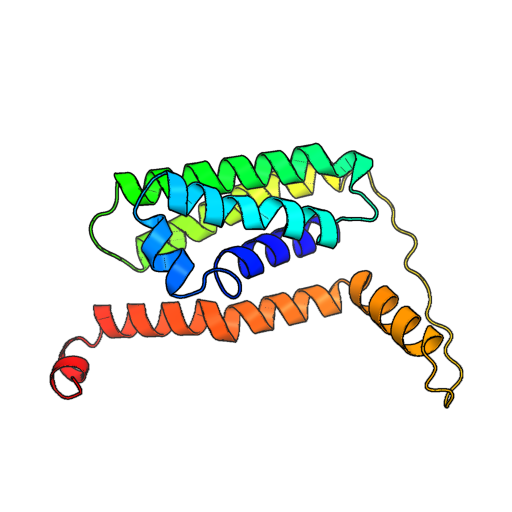M 859 N N . LEU A 1 103 ? -3.383 -9.237 -15.120 1.00 77.25 103 LEU A N 1
ATOM 860 C CA . LEU A 1 103 ? -2.403 -8.435 -15.870 1.00 77.25 103 LEU A CA 1
ATOM 861 C C . LEU A 1 103 ? -1.062 -9.162 -16.068 1.00 77.25 103 LEU A C 1
ATOM 863 O O . LEU A 1 103 ? -0.374 -8.957 -17.070 1.00 77.25 103 LEU A O 1
ATOM 867 N N . GLU A 1 104 ? -0.663 -10.014 -15.119 1.00 71.94 104 GLU A N 1
ATOM 868 C CA . GLU A 1 104 ? 0.626 -10.716 -15.181 1.00 71.94 104 GLU A CA 1
ATOM 869 C C . GLU A 1 104 ? 0.742 -11.710 -16.339 1.00 71.94 104 GLU A C 1
ATOM 871 O O . GLU A 1 104 ? 1.856 -12.019 -16.759 1.00 71.94 104 GLU A O 1
ATOM 876 N N . THR A 1 105 ? -0.373 -12.152 -16.919 1.00 61.25 105 THR A N 1
ATOM 877 C CA . THR A 1 105 ? -0.367 -13.010 -18.110 1.00 61.25 105 THR A CA 1
ATOM 878 C C . THR A 1 105 ? 0.217 -12.330 -19.354 1.00 61.25 105 THR A C 1
ATOM 880 O O . THR A 1 105 ? 0.539 -13.018 -20.317 1.00 61.25 105 THR A O 1
ATOM 883 N N . GLU A 1 106 ? 0.401 -11.003 -19.350 1.00 60.34 106 GLU A N 1
ATOM 884 C CA . GLU A 1 106 ? 0.799 -10.236 -20.539 1.00 60.34 106 GLU A CA 1
ATOM 885 C C . GLU A 1 106 ? 2.207 -9.609 -20.493 1.00 60.34 106 GLU A C 1
ATOM 887 O O . GLU A 1 106 ? 2.582 -8.877 -21.418 1.00 60.34 106 GLU A O 1
ATOM 892 N N . ILE A 1 107 ?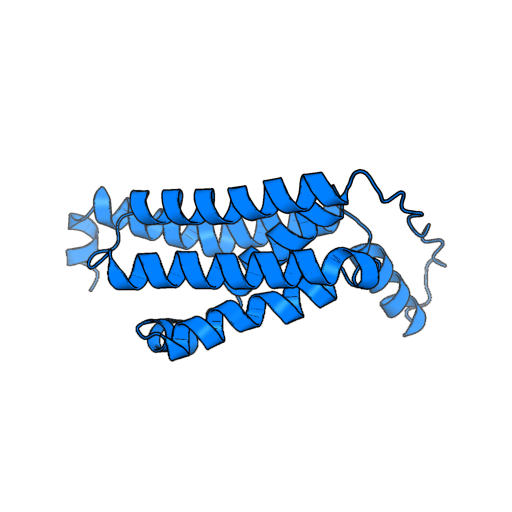 2.986 -9.813 -19.421 1.00 63.22 107 ILE A N 1
ATOM 893 C CA . ILE A 1 107 ? 4.188 -9.001 -19.157 1.00 63.22 107 ILE A CA 1
ATOM 894 C C . ILE A 1 107 ? 5.421 -9.870 -18.864 1.00 63.22 107 ILE A C 1
ATOM 896 O O . ILE A 1 107 ? 5.537 -10.476 -17.802 1.00 63.22 107 ILE A O 1
ATOM 900 N N . VAL A 1 108 ? 6.404 -9.845 -19.774 1.00 59.97 108 VAL A N 1
ATOM 901 C CA . VAL A 1 108 ? 7.763 -10.374 -19.554 1.00 59.97 108 VAL A CA 1
ATOM 902 C C . VAL A 1 108 ? 8.705 -9.205 -19.266 1.00 59.97 108 VAL A C 1
ATOM 904 O O . VAL A 1 108 ? 8.804 -8.276 -20.067 1.00 59.97 108 VAL A O 1
ATOM 907 N N . MET A 1 109 ? 9.395 -9.228 -18.124 1.00 63.66 109 MET A N 1
ATOM 908 C CA . MET A 1 109 ? 10.328 -8.165 -17.735 1.00 63.66 109 MET A CA 1
ATOM 909 C C . MET A 1 109 ? 11.781 -8.515 -18.045 1.00 63.66 109 MET A C 1
ATOM 911 O O . MET A 1 109 ? 12.242 -9.608 -17.721 1.00 63.66 109 MET A O 1
ATOM 915 N N . VAL A 1 110 ? 12.533 -7.532 -18.543 1.00 61.66 110 VAL A N 1
ATOM 916 C CA . VAL A 1 110 ? 14.000 -7.555 -18.534 1.00 61.66 110 VAL A CA 1
ATOM 917 C C . VAL A 1 110 ? 14.468 -6.818 -17.282 1.00 61.66 110 VAL A C 1
ATOM 919 O O . VAL A 1 110 ? 14.321 -5.601 -17.178 1.00 61.66 110 VAL A O 1
ATOM 922 N N . VAL A 1 111 ? 14.991 -7.556 -16.302 1.00 64.94 111 VAL A N 1
ATOM 923 C CA . VAL A 1 111 ? 15.534 -6.971 -15.068 1.00 64.94 111 VAL A CA 1
ATOM 924 C C . VAL A 1 111 ? 16.914 -6.376 -15.370 1.00 64.94 111 VAL A C 1
ATOM 926 O O . VAL A 1 111 ? 17.771 -7.100 -15.880 1.00 64.94 111 VAL A O 1
ATOM 929 N N . PRO A 1 112 ? 17.175 -5.094 -15.054 1.00 65.19 112 PRO A N 1
ATOM 930 C CA . PRO A 1 112 ? 18.496 -4.510 -15.252 1.00 65.19 112 PRO A CA 1
ATOM 931 C C . PRO A 1 112 ? 19.553 -5.237 -14.408 1.00 65.19 112 PRO A C 1
ATOM 933 O O . PRO A 1 112 ? 19.429 -5.323 -13.184 1.00 65.19 112 PRO A O 1
ATOM 936 N N . THR A 1 113 ? 20.613 -5.742 -15.042 1.00 63.19 113 THR A N 1
ATOM 937 C CA . THR A 1 113 ? 21.788 -6.262 -14.332 1.00 63.19 113 THR A CA 1
ATOM 938 C C . THR A 1 113 ? 22.655 -5.102 -13.865 1.00 63.19 113 THR A C 1
ATOM 940 O O . THR A 1 113 ? 23.078 -4.267 -14.664 1.00 63.19 113 THR A O 1
ATOM 943 N N . LEU A 1 114 ? 22.926 -5.049 -12.566 1.00 66.69 114 LEU A N 1
ATOM 944 C CA . LEU A 1 114 ? 23.701 -3.983 -11.953 1.00 66.69 114 LEU A CA 1
ATOM 945 C C . LEU A 1 114 ? 25.201 -4.319 -12.003 1.00 66.69 114 LEU A C 1
ATOM 947 O O . L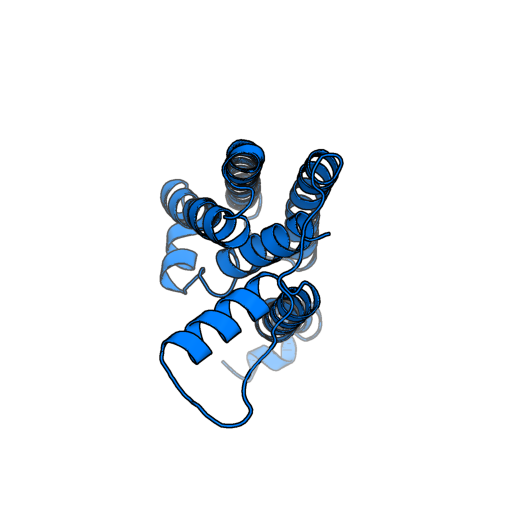EU A 1 114 ? 25.699 -5.066 -11.167 1.00 66.69 114 LEU A O 1
ATOM 951 N N . SER A 1 115 ? 25.930 -3.768 -12.976 1.00 64.94 115 SER A N 1
ATOM 952 C CA . SER A 1 115 ? 27.399 -3.803 -13.014 1.00 64.94 115 SER A CA 1
ATOM 953 C C . SER A 1 115 ? 27.952 -2.514 -12.400 1.00 64.94 115 SER A C 1
ATOM 955 O O . SER A 1 115 ? 27.995 -1.478 -13.067 1.00 64.94 115 SER A O 1
ATOM 957 N N . LEU A 1 116 ? 28.327 -2.549 -11.118 1.00 62.47 116 LEU A N 1
ATOM 958 C CA . LEU A 1 116 ? 28.822 -1.368 -10.401 1.00 62.47 116 LEU A CA 1
ATOM 959 C C . LEU A 1 116 ? 30.346 -1.383 -10.241 1.00 62.47 116 LEU A C 1
ATOM 961 O O . LEU A 1 116 ? 30.894 -2.397 -9.804 1.00 62.47 116 LEU A O 1
ATOM 965 N N . PRO A 1 117 ? 31.038 -0.261 -10.518 1.00 60.47 117 PRO A N 1
ATOM 966 C CA . PRO A 1 117 ? 32.429 -0.099 -10.127 1.00 60.47 117 PRO A CA 1
ATOM 967 C C . PRO A 1 117 ? 32.537 0.030 -8.591 1.00 60.47 117 PRO A C 1
ATOM 969 O O . PRO A 1 117 ? 31.711 0.711 -7.978 1.00 60.47 117 PRO A O 1
ATOM 972 N N . PRO A 1 118 ? 33.555 -0.576 -7.955 1.00 62.03 118 PRO A N 1
ATOM 973 C CA . PRO A 1 118 ? 33.589 -0.806 -6.507 1.00 62.03 118 PRO A CA 1
ATOM 974 C C . PRO A 1 118 ? 33.706 0.433 -5.601 1.00 62.03 118 PRO A C 1
ATOM 976 O O . PRO A 1 118 ? 33.619 0.264 -4.389 1.00 62.03 118 PRO A O 1
ATOM 979 N N . PHE A 1 119 ? 33.914 1.658 -6.112 1.00 60.56 119 PHE A N 1
ATOM 980 C CA . PHE A 1 119 ? 34.283 2.774 -5.218 1.00 60.56 119 PHE A CA 1
ATOM 981 C C . PHE A 1 119 ? 33.859 4.202 -5.618 1.00 60.56 119 PHE A C 1
ATOM 983 O O . PHE A 1 119 ? 34.328 5.166 -5.020 1.00 60.56 119 PHE A O 1
ATOM 990 N N . ALA A 1 120 ? 32.964 4.393 -6.592 1.00 63.22 120 ALA A N 1
ATOM 991 C CA . ALA A 1 120 ? 32.532 5.741 -6.984 1.00 63.22 120 ALA A CA 1
ATOM 992 C C . ALA A 1 120 ? 31.118 6.059 -6.471 1.00 63.22 120 ALA A C 1
ATOM 994 O O . ALA A 1 120 ? 30.130 5.836 -7.176 1.00 63.22 120 ALA A O 1
ATOM 995 N N . PHE A 1 121 ? 31.011 6.621 -5.260 1.00 70.12 121 PHE A N 1
ATOM 996 C CA . PHE A 1 121 ? 29.758 7.224 -4.794 1.00 70.12 121 PHE A CA 1
ATOM 997 C C . PHE A 1 121 ? 29.485 8.497 -5.605 1.00 70.12 121 PHE A C 1
ATOM 999 O O . PHE A 1 121 ? 30.040 9.562 -5.354 1.00 70.12 121 PHE A O 1
ATOM 1006 N N . SER A 1 122 ? 28.656 8.360 -6.634 1.00 80.00 122 SER A N 1
ATOM 1007 C CA . SER A 1 122 ? 28.211 9.448 -7.504 1.00 80.00 122 SER A CA 1
ATOM 1008 C C . SER A 1 122 ? 26.687 9.539 -7.496 1.00 80.00 122 SER A C 1
ATOM 1010 O O . SER A 1 122 ? 25.990 8.588 -7.141 1.00 80.00 122 SER A O 1
ATOM 1012 N N . LEU A 1 123 ? 26.126 10.660 -7.951 1.00 80.06 123 LEU A N 1
ATOM 1013 C CA . LEU A 1 123 ? 24.675 10.767 -8.131 1.00 80.06 123 LEU A CA 1
ATOM 1014 C C . LEU A 1 123 ? 24.134 9.673 -9.075 1.00 80.06 123 LEU A C 1
ATOM 1016 O O . LEU A 1 123 ? 23.038 9.155 -8.871 1.00 80.06 123 LEU A O 1
ATOM 1020 N N . SER A 1 124 ? 24.923 9.278 -10.076 1.00 78.88 124 SER A N 1
ATOM 1021 C CA . SER A 1 124 ? 24.615 8.162 -10.978 1.00 78.88 124 SER A CA 1
ATOM 1022 C C . SER A 1 124 ? 24.594 6.813 -10.253 1.00 78.88 124 SER A C 1
ATOM 1024 O O . SER A 1 124 ? 23.731 5.986 -10.540 1.00 78.88 124 SER A O 1
ATOM 1026 N N . TYR A 1 125 ? 25.483 6.614 -9.275 1.00 79.06 125 TYR A N 1
ATOM 1027 C CA . TYR A 1 125 ? 25.491 5.428 -8.414 1.00 79.06 125 TYR A CA 1
ATOM 1028 C C . TYR A 1 125 ? 24.200 5.324 -7.593 1.00 79.06 125 TYR A C 1
ATOM 1030 O O . TYR A 1 125 ? 23.539 4.287 -7.609 1.00 79.06 125 TYR A O 1
ATOM 1038 N N . LEU A 1 126 ? 23.791 6.417 -6.938 1.00 82.56 126 LEU A N 1
ATOM 1039 C CA . LEU A 1 126 ? 22.556 6.445 -6.150 1.00 82.56 126 LEU A CA 1
ATOM 1040 C C . LEU A 1 126 ? 21.322 6.168 -7.023 1.00 82.56 126 LEU A C 1
ATOM 1042 O O . LEU A 1 126 ? 20.467 5.370 -6.646 1.00 82.56 126 LEU A O 1
ATOM 1046 N N . LYS A 1 127 ? 21.257 6.770 -8.219 1.00 83.06 127 LYS A N 1
ATOM 1047 C CA . LYS A 1 127 ? 20.194 6.495 -9.198 1.00 83.06 127 LYS A CA 1
ATOM 1048 C C . LYS A 1 127 ? 20.151 5.016 -9.588 1.00 83.06 127 LYS A C 1
ATOM 1050 O O . LYS A 1 127 ? 19.074 4.427 -9.584 1.00 83.06 127 LYS A O 1
ATOM 1055 N N . GLY A 1 128 ? 21.304 4.411 -9.878 1.00 81.62 128 GLY A N 1
ATOM 1056 C CA . GLY A 1 128 ? 21.403 2.989 -10.212 1.00 81.62 128 GLY A CA 1
ATOM 1057 C C . GLY A 1 128 ? 20.908 2.082 -9.085 1.00 81.62 128 GLY A C 1
ATOM 1058 O O . GLY A 1 128 ? 20.158 1.143 -9.340 1.00 81.62 128 GLY A O 1
ATOM 1059 N N . LEU A 1 129 ? 21.253 2.402 -7.835 1.00 84.50 129 LEU A N 1
ATOM 1060 C CA . LEU A 1 129 ? 20.807 1.651 -6.661 1.00 84.50 129 LEU A CA 1
ATOM 1061 C C . LEU A 1 129 ? 19.290 1.756 -6.440 1.00 84.50 129 LEU A C 1
ATOM 1063 O O . LEU A 1 129 ? 18.651 0.745 -6.162 1.00 84.50 129 LEU A O 1
ATOM 1067 N N . ILE A 1 130 ? 18.705 2.946 -6.615 1.00 87.06 130 ILE A N 1
ATOM 1068 C CA . ILE A 1 130 ? 17.249 3.152 -6.519 1.00 87.06 130 ILE A CA 1
ATOM 1069 C C . ILE A 1 130 ? 16.518 2.347 -7.596 1.00 87.06 130 ILE A C 1
ATOM 1071 O O . ILE A 1 130 ? 15.565 1.633 -7.288 1.00 87.06 130 ILE A O 1
ATOM 1075 N N . VAL A 1 131 ? 16.977 2.426 -8.849 1.00 86.25 131 VAL A N 1
ATOM 1076 C CA . VAL A 1 131 ? 16.387 1.671 -9.964 1.00 86.25 131 VAL A CA 1
ATOM 1077 C C . VAL A 1 131 ? 16.504 0.171 -9.708 1.00 86.25 131 VAL A C 1
ATOM 1079 O O . VAL A 1 131 ? 15.520 -0.552 -9.842 1.00 86.25 131 VAL A O 1
ATOM 1082 N N . TYR A 1 132 ? 17.674 -0.303 -9.281 1.00 86.25 132 TYR A N 1
ATOM 1083 C CA . TYR A 1 132 ? 17.859 -1.707 -8.937 1.00 86.25 132 TYR A CA 1
ATOM 1084 C C . TYR A 1 132 ? 16.889 -2.141 -7.833 1.00 86.25 132 TYR A C 1
ATOM 1086 O O . TYR A 1 132 ? 16.142 -3.093 -8.030 1.00 86.25 132 TYR A O 1
ATOM 1094 N N . ALA A 1 133 ? 16.821 -1.414 -6.715 1.00 88.75 133 ALA A N 1
ATOM 1095 C CA . ALA A 1 133 ? 15.909 -1.726 -5.617 1.00 88.75 133 ALA A CA 1
ATOM 1096 C C . ALA A 1 133 ? 14.438 -1.765 -6.070 1.00 88.75 133 ALA A C 1
ATOM 1098 O O . ALA A 1 133 ? 13.706 -2.683 -5.709 1.00 88.75 133 ALA A O 1
ATOM 1099 N N . TYR A 1 134 ? 14.023 -0.825 -6.922 1.00 89.88 134 TYR A N 1
ATOM 1100 C CA . TYR A 1 134 ? 12.670 -0.754 -7.476 1.00 89.88 134 TYR A CA 1
ATOM 1101 C C . TYR A 1 134 ? 12.277 -2.008 -8.281 1.00 89.88 134 TYR A C 1
ATOM 1103 O O . TYR A 1 134 ? 11.174 -2.551 -8.129 1.00 89.88 134 TYR A O 1
ATOM 1111 N N . PHE A 1 135 ? 13.188 -2.513 -9.119 1.00 88.69 135 PHE A N 1
ATOM 1112 C CA . PHE A 1 135 ? 12.936 -3.699 -9.942 1.00 88.69 135 PHE A CA 1
ATOM 1113 C C . PHE A 1 135 ? 13.071 -5.027 -9.177 1.00 88.69 135 PHE A C 1
ATOM 1115 O O . PHE A 1 135 ? 12.579 -6.048 -9.653 1.00 88.69 135 PHE A O 1
ATOM 1122 N N . GLN A 1 136 ? 13.671 -5.037 -7.984 1.00 89.62 136 GLN A N 1
ATOM 1123 C CA . GLN A 1 136 ? 13.898 -6.260 -7.210 1.00 89.62 136 GLN A CA 1
ATOM 1124 C C . GLN A 1 136 ? 12.686 -6.664 -6.357 1.00 89.62 136 GLN A C 1
ATOM 1126 O O . GLN A 1 136 ? 12.401 -6.067 -5.321 1.00 89.62 136 GLN A O 1
ATOM 1131 N N . ASP A 1 137 ? 12.030 -7.767 -6.724 1.00 91.31 137 ASP A N 1
ATOM 1132 C CA . ASP A 1 137 ? 10.889 -8.329 -5.981 1.00 91.31 137 ASP A CA 1
ATOM 1133 C C . ASP A 1 137 ? 11.225 -8.632 -4.515 1.00 91.31 137 ASP A C 1
ATOM 1135 O O . ASP A 1 137 ? 10.418 -8.368 -3.626 1.00 91.31 137 ASP A O 1
ATOM 1139 N N . LYS A 1 138 ? 12.438 -9.132 -4.242 1.00 92.75 138 LYS A N 1
ATOM 1140 C CA . LYS A 1 138 ? 12.893 -9.419 -2.871 1.00 92.75 138 LYS A CA 1
ATOM 1141 C C . LYS A 1 138 ? 12.913 -8.167 -1.998 1.00 92.75 138 LYS A C 1
ATOM 1143 O O . LYS A 1 138 ? 12.510 -8.229 -0.843 1.00 92.75 138 LYS A O 1
ATOM 1148 N N . PHE A 1 139 ? 13.353 -7.036 -2.550 1.00 93.69 139 PHE A N 1
ATOM 1149 C CA . PHE A 1 139 ? 13.373 -5.771 -1.821 1.00 93.69 139 PHE A CA 1
ATOM 1150 C C . PHE A 1 139 ? 11.950 -5.321 -1.465 1.00 93.69 139 PHE A C 1
ATOM 1152 O O . PHE A 1 139 ? 11.681 -4.987 -0.314 1.00 93.69 139 PHE A O 1
ATOM 1159 N N . ILE A 1 140 ? 11.020 -5.407 -2.421 1.00 95.69 140 ILE A N 1
ATOM 1160 C CA . ILE A 1 140 ? 9.601 -5.091 -2.199 1.00 95.69 140 ILE A CA 1
ATOM 1161 C C . ILE A 1 140 ? 8.976 -6.010 -1.140 1.00 95.69 140 ILE A C 1
ATOM 1163 O O . ILE A 1 140 ? 8.267 -5.529 -0.260 1.00 95.69 140 ILE A O 1
ATOM 1167 N N . LEU A 1 141 ? 9.278 -7.310 -1.164 1.00 96.12 141 LEU A N 1
ATOM 1168 C CA . LEU A 1 141 ? 8.812 -8.254 -0.142 1.00 96.12 141 LEU A CA 1
ATOM 1169 C C . LEU A 1 141 ? 9.351 -7.926 1.256 1.00 96.12 141 LEU A C 1
ATOM 1171 O O . LEU A 1 141 ? 8.600 -8.001 2.227 1.00 96.12 141 LEU A O 1
ATOM 1175 N N . TYR A 1 142 ? 10.618 -7.523 1.375 1.00 96.69 142 TYR A N 1
ATOM 1176 C CA . TYR A 1 142 ? 11.171 -7.085 2.658 1.00 96.69 142 TYR A CA 1
ATOM 1177 C C . TYR A 1 142 ? 10.496 -5.811 3.171 1.00 96.69 142 TYR A C 1
ATOM 1179 O O . TYR A 1 142 ? 10.211 -5.725 4.363 1.00 96.69 142 TYR A O 1
ATOM 1187 N N . LEU A 1 143 ? 10.170 -4.858 2.291 1.00 96.50 143 LEU A N 1
ATOM 1188 C CA . LEU A 1 143 ? 9.392 -3.674 2.670 1.00 96.50 143 LEU A CA 1
ATOM 1189 C C . LEU A 1 143 ? 7.987 -4.043 3.155 1.00 96.50 143 LEU A C 1
ATOM 1191 O O . LEU A 1 143 ? 7.552 -3.542 4.187 1.00 96.50 143 LEU A O 1
ATOM 1195 N N . ILE A 1 144 ? 7.298 -4.951 2.460 1.00 97.12 144 ILE A N 1
ATOM 1196 C CA . ILE A 1 144 ? 5.994 -5.473 2.894 1.00 97.12 144 ILE A CA 1
ATOM 1197 C C . ILE A 1 144 ? 6.111 -6.108 4.285 1.00 97.12 144 ILE A C 1
ATOM 1199 O O . ILE A 1 144 ? 5.352 -5.752 5.182 1.00 97.12 144 ILE A O 1
ATOM 1203 N N . GLY A 1 145 ? 7.087 -6.998 4.497 1.00 96.69 145 GLY A N 1
ATOM 1204 C CA . GLY A 1 145 ? 7.314 -7.642 5.794 1.00 96.69 145 GLY A CA 1
ATOM 1205 C C . GLY A 1 145 ? 7.640 -6.642 6.909 1.00 96.69 145 GLY A C 1
ATOM 1206 O O . GLY A 1 145 ? 7.143 -6.770 8.030 1.00 96.69 145 GLY A O 1
ATOM 1207 N N . TYR A 1 146 ? 8.408 -5.598 6.597 1.00 95.81 146 TYR A N 1
ATOM 1208 C CA . TYR A 1 146 ? 8.678 -4.500 7.520 1.00 95.81 146 TYR A CA 1
ATOM 1209 C C . TYR A 1 146 ? 7.396 -3.742 7.895 1.00 95.81 146 TYR A C 1
ATOM 1211 O O . TYR A 1 146 ? 7.131 -3.544 9.079 1.00 95.81 146 TYR A O 1
ATOM 1219 N N . LEU A 1 147 ? 6.557 -3.372 6.922 1.00 95.75 147 LEU A N 1
ATOM 1220 C CA . LEU A 1 147 ? 5.302 -2.659 7.189 1.00 95.75 147 LEU A CA 1
ATOM 1221 C C . LEU A 1 147 ? 4.305 -3.513 7.979 1.00 95.75 147 LEU A C 1
ATOM 1223 O O . LEU A 1 147 ? 3.696 -3.028 8.931 1.00 95.75 147 LEU A O 1
ATOM 1227 N N . VAL A 1 148 ? 4.171 -4.793 7.627 1.00 93.94 148 VAL A N 1
ATOM 1228 C CA . VAL A 1 148 ? 3.292 -5.725 8.344 1.00 93.94 148 VAL A CA 1
ATOM 1229 C C . VAL A 1 148 ? 3.763 -5.910 9.783 1.00 93.94 148 VAL A C 1
ATOM 1231 O O . VAL A 1 148 ? 2.945 -5.864 10.695 1.00 93.94 148 VAL A O 1
ATOM 1234 N N . SER A 1 149 ? 5.065 -6.079 10.020 1.00 92.69 149 SER A N 1
ATOM 1235 C CA . SER A 1 149 ? 5.579 -6.280 11.382 1.00 92.69 149 SER A CA 1
ATOM 1236 C C . SER A 1 149 ? 5.468 -5.027 12.257 1.00 92.69 149 SER A C 1
ATOM 1238 O O . SER A 1 149 ? 5.143 -5.141 13.436 1.00 92.69 149 SER A O 1
ATOM 1240 N N . THR A 1 150 ? 5.680 -3.837 11.692 1.00 92.69 150 THR A N 1
ATOM 1241 C CA . THR A 1 150 ? 5.685 -2.575 12.453 1.00 92.69 150 THR A CA 1
ATOM 1242 C C . THR A 1 150 ? 4.301 -1.954 12.631 1.00 92.69 150 THR A C 1
ATOM 1244 O O . THR A 1 150 ? 3.974 -1.521 13.733 1.00 92.69 150 THR A O 1
ATOM 1247 N N . PHE A 1 151 ? 3.464 -1.926 11.591 1.00 89.88 151 PHE A N 1
ATOM 1248 C CA . PHE A 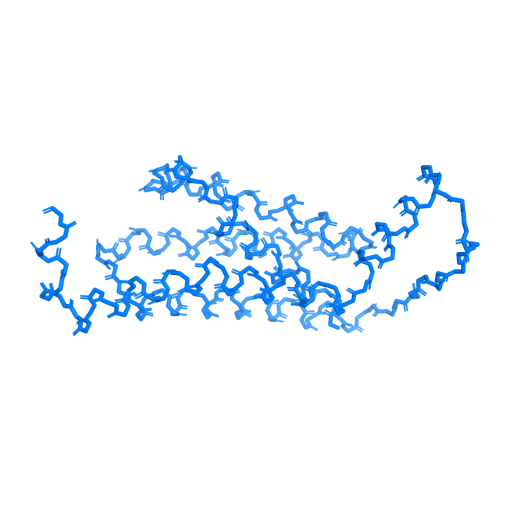1 151 ? 2.158 -1.262 11.639 1.00 89.88 151 PHE A CA 1
ATOM 1249 C C . PHE A 1 151 ? 1.022 -2.250 11.897 1.00 89.88 151 PHE A C 1
ATOM 1251 O O . PHE A 1 151 ? 0.304 -2.129 12.889 1.00 89.88 151 PHE A O 1
ATOM 1258 N N . THR A 1 152 ? 0.864 -3.255 11.033 1.00 85.50 152 THR A N 1
ATOM 1259 C CA . THR A 1 152 ? -0.217 -4.242 11.172 1.00 85.50 152 THR A CA 1
ATOM 1260 C C . THR A 1 152 ? -0.058 -5.058 12.454 1.00 85.50 152 THR A C 1
ATOM 1262 O O . THR A 1 152 ? -1.032 -5.268 13.173 1.00 85.50 152 THR A O 1
ATOM 1265 N N . GLY A 1 153 ? 1.171 -5.458 12.785 1.00 86.31 153 GLY A N 1
ATOM 1266 C CA . GLY A 1 153 ? 1.503 -6.172 14.014 1.00 86.31 153 GLY A CA 1
ATOM 1267 C C . GLY A 1 153 ? 1.117 -5.383 15.262 1.00 86.31 153 GLY A C 1
ATOM 1268 O O . GLY A 1 153 ? 0.458 -5.929 16.143 1.00 86.31 153 GLY A O 1
ATOM 1269 N N . ALA A 1 154 ? 1.427 -4.084 15.305 1.00 86.25 154 ALA A N 1
ATOM 1270 C CA . ALA A 1 154 ? 1.043 -3.220 16.420 1.00 86.25 154 ALA A CA 1
ATOM 1271 C C . ALA A 1 154 ? -0.485 -3.123 16.587 1.00 86.25 154 ALA A C 1
ATOM 1273 O O . ALA A 1 154 ? -0.988 -3.218 17.707 1.00 86.25 154 ALA A O 1
ATOM 1274 N N . VAL A 1 155 ? -1.234 -2.997 15.484 1.00 84.62 155 VAL A N 1
ATOM 1275 C CA . VAL A 1 155 ? -2.709 -2.986 15.514 1.00 84.62 15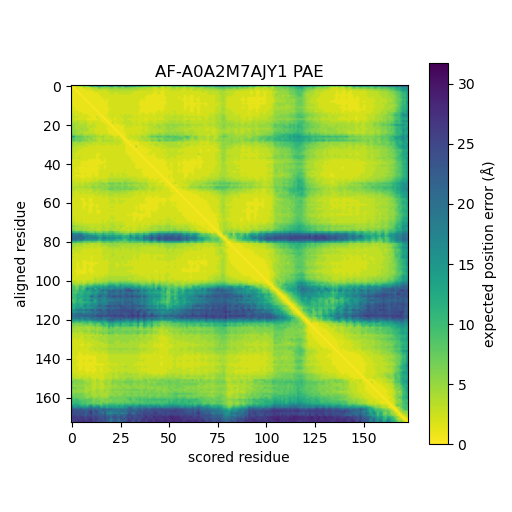5 VAL A CA 1
ATOM 1276 C C . VAL A 1 155 ? -3.260 -4.321 16.017 1.00 84.62 155 VAL A C 1
ATOM 1278 O O . VAL A 1 155 ? -4.144 -4.335 16.870 1.00 84.62 155 VAL A O 1
ATOM 1281 N N . LEU A 1 156 ? -2.728 -5.447 15.537 1.00 85.56 156 LEU A N 1
ATOM 1282 C CA . LEU A 1 156 ? -3.166 -6.773 15.973 1.00 85.56 156 LEU A CA 1
ATOM 1283 C C . LEU A 1 156 ? -2.894 -7.002 17.461 1.00 85.56 156 LEU A C 1
ATOM 1285 O O . LEU A 1 156 ? -3.787 -7.468 18.165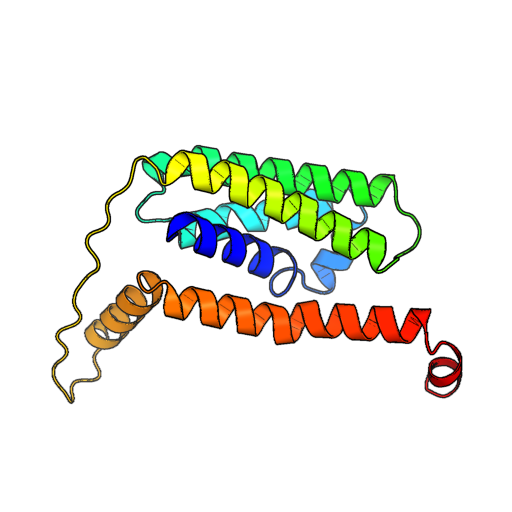 1.00 85.56 156 LEU A O 1
ATOM 1289 N N . ILE A 1 157 ? -1.708 -6.633 17.953 1.00 86.62 157 ILE A N 1
ATOM 1290 C CA . ILE A 1 157 ? -1.368 -6.714 19.381 1.00 86.62 157 ILE A CA 1
ATOM 1291 C C . ILE A 1 157 ? -2.358 -5.880 20.201 1.00 86.62 157 ILE A C 1
ATOM 1293 O O . ILE A 1 157 ? -2.962 -6.400 21.137 1.00 86.62 157 ILE A O 1
ATOM 1297 N N . TYR A 1 158 ? -2.606 -4.628 19.800 1.00 85.44 158 TYR A N 1
ATOM 1298 C CA . TYR A 1 158 ? -3.556 -3.743 20.480 1.00 85.44 158 TYR A CA 1
ATOM 1299 C C . TYR A 1 158 ? -4.973 -4.336 20.573 1.00 85.44 158 TYR A C 1
ATOM 1301 O O . TYR A 1 158 ? -5.639 -4.219 21.610 1.00 85.44 158 TYR A O 1
ATOM 1309 N N . GLU A 1 159 ? -5.451 -4.956 19.492 1.00 83.31 159 GLU A N 1
ATOM 1310 C CA . GLU A 1 159 ? -6.776 -5.573 19.424 1.00 83.31 159 GLU A CA 1
ATOM 1311 C C . GLU A 1 159 ? -6.851 -6.870 20.249 1.00 83.31 159 GLU A C 1
ATOM 1313 O O . GLU A 1 159 ? -7.825 -7.071 20.976 1.00 83.31 159 GLU A O 1
ATOM 1318 N N . ILE A 1 160 ? -5.814 -7.716 20.205 1.00 84.94 160 ILE A N 1
ATOM 1319 C CA . ILE A 1 160 ? -5.707 -8.935 21.025 1.00 84.94 160 ILE A CA 1
ATOM 1320 C C . ILE A 1 160 ? -5.713 -8.570 22.511 1.00 84.94 160 ILE A C 1
ATOM 1322 O O . ILE A 1 160 ? -6.497 -9.129 23.278 1.00 84.94 160 ILE A O 1
ATOM 1326 N N . GLU A 1 161 ? -4.901 -7.597 22.923 1.00 85.69 161 GLU A N 1
ATOM 1327 C CA . GLU A 1 161 ? -4.873 -7.121 24.307 1.00 85.69 161 GLU A CA 1
ATOM 1328 C C . GLU A 1 161 ? -6.234 -6.590 24.757 1.00 85.69 161 GLU A C 1
ATOM 1330 O O . GLU A 1 161 ? -6.682 -6.888 25.866 1.00 85.69 161 GLU A O 1
ATOM 1335 N N . ARG A 1 162 ? -6.928 -5.840 23.890 1.00 80.94 162 ARG A N 1
ATOM 1336 C CA . ARG A 1 162 ? -8.261 -5.310 24.202 1.00 80.94 162 ARG A CA 1
ATOM 1337 C C . ARG A 1 162 ? -9.285 -6.423 24.430 1.00 80.94 162 ARG A C 1
ATOM 1339 O O . ARG A 1 162 ? -10.131 -6.281 25.310 1.00 80.94 162 ARG A O 1
ATOM 1346 N N . VAL A 1 163 ? -9.237 -7.487 23.630 1.00 82.25 163 VAL A N 1
ATOM 1347 C CA . VAL A 1 163 ? -10.215 -8.586 23.671 1.00 82.25 163 VAL A CA 1
ATOM 1348 C C . VAL A 1 163 ? -9.919 -9.568 24.806 1.00 82.25 163 VAL A C 1
ATOM 1350 O O . VAL A 1 163 ? -10.834 -9.944 25.535 1.00 82.25 163 VAL A O 1
ATOM 1353 N N . PHE A 1 164 ? -8.660 -9.976 24.977 1.00 83.44 164 PHE A N 1
ATOM 1354 C CA . PHE A 1 164 ? -8.288 -11.067 25.884 1.00 83.44 164 PHE A CA 1
ATOM 1355 C C . PHE A 1 164 ? -7.754 -10.597 27.245 1.00 83.44 164 PHE A C 1
ATOM 1357 O O . PHE A 1 164 ? -7.869 -11.336 28.221 1.00 83.44 164 PHE A O 1
ATOM 1364 N N . PHE A 1 165 ? -7.229 -9.369 27.354 1.00 83.88 165 PHE A N 1
ATOM 1365 C CA . PHE A 1 165 ? -6.613 -8.845 28.584 1.00 83.88 165 PHE A CA 1
ATOM 1366 C C . PHE A 1 165 ? -7.202 -7.498 29.060 1.00 83.88 165 PHE A C 1
ATOM 1368 O O . PHE A 1 165 ? -6.461 -6.571 29.397 1.00 83.88 165 PHE A O 1
ATOM 1375 N N . PRO A 1 166 ? -8.538 -7.359 29.186 1.00 71.88 166 PRO A N 1
ATOM 1376 C CA . PRO A 1 166 ? -9.172 -6.072 29.488 1.00 71.88 166 PRO A CA 1
ATOM 1377 C C . PRO A 1 166 ? -8.835 -5.504 30.881 1.00 71.88 166 PRO A C 1
ATOM 1379 O O . PRO A 1 166 ? -8.989 -4.303 31.099 1.00 71.88 166 PRO A O 1
ATOM 1382 N N . LYS A 1 167 ? -8.385 -6.337 31.835 1.00 63.34 167 LYS A N 1
ATOM 1383 C CA . LYS A 1 167 ? -8.065 -5.908 33.211 1.00 63.34 167 LYS A CA 1
ATOM 1384 C C . LYS A 1 167 ? -6.747 -5.135 33.324 1.00 63.34 167 LYS A C 1
ATOM 1386 O O . LYS A 1 167 ? -6.717 -4.160 34.062 1.00 63.34 167 LYS A O 1
ATOM 1391 N N . ILE A 1 168 ? -5.714 -5.505 32.561 1.00 59.44 168 ILE A N 1
ATOM 1392 C CA . ILE A 1 168 ? -4.381 -4.869 32.616 1.00 59.44 168 ILE A CA 1
ATOM 1393 C C . ILE A 1 168 ? -4.468 -3.383 32.225 1.00 59.44 168 ILE A C 1
ATOM 1395 O O . ILE A 1 168 ? -3.775 -2.538 32.777 1.00 59.44 168 ILE A O 1
ATOM 1399 N N . ARG A 1 169 ? -5.394 -3.038 31.322 1.00 59.69 169 ARG A N 1
ATOM 1400 C CA . ARG A 1 169 ? -5.542 -1.676 30.795 1.00 59.69 169 ARG A CA 1
ATOM 1401 C C . ARG A 1 169 ? -6.184 -0.685 31.776 1.00 59.69 169 ARG A C 1
ATOM 1403 O O . ARG A 1 169 ? -5.977 0.513 31.626 1.00 59.69 169 ARG A O 1
ATOM 1410 N N . LYS A 1 170 ? -6.969 -1.144 32.762 1.00 53.12 170 LYS A N 1
ATOM 1411 C CA . LYS A 1 170 ? -7.610 -0.239 33.740 1.00 53.12 170 LYS A CA 1
ATOM 1412 C C . LYS A 1 170 ? -6.619 0.376 34.732 1.00 53.12 170 LYS A C 1
ATOM 1414 O O . LYS A 1 170 ? -6.969 1.353 35.376 1.00 53.12 170 LYS A O 1
ATOM 1419 N N . GLU A 1 171 ? -5.421 -0.189 34.854 1.00 48.94 171 GLU A N 1
ATOM 1420 C CA . GLU A 1 171 ? -4.397 0.257 35.807 1.00 48.94 171 GLU A CA 1
ATOM 1421 C C . GLU A 1 171 ? -3.346 1.183 35.167 1.00 48.94 171 GLU A C 1
ATOM 1423 O O . GLU A 1 171 ? -2.516 1.749 35.869 1.00 48.94 171 GLU A O 1
ATOM 1428 N N . THR A 1 172 ? -3.382 1.361 33.840 1.00 51.69 172 THR A N 1
ATOM 1429 C CA . THR A 1 172 ? -2.359 2.091 33.067 1.00 51.69 172 THR A CA 1
ATOM 1430 C C . THR A 1 172 ? -2.873 3.353 32.362 1.00 51.69 172 THR A C 1
ATOM 1432 O O . THR A 1 172 ? -2.138 3.921 31.555 1.00 51.69 172 THR A O 1
ATOM 1435 N N . VAL A 1 173 ? -4.124 3.772 32.601 1.00 47.22 173 VAL A N 1
ATOM 1436 C CA . VAL A 1 173 ? -4.731 4.993 32.026 1.00 47.22 173 VAL A CA 1
ATOM 1437 C C . VAL A 1 173 ? -5.137 5.951 33.132 1.00 47.22 173 VAL A C 1
ATOM 1439 O O . VAL A 1 173 ? -5.826 5.484 34.064 1.00 47.22 173 VAL A O 1
#